Protein AF-A0A657PIL8-F1 (afdb_monomer)

Radius of gyration: 27.99 Å; Cα contacts (8 Å, |Δi|>4): 12; chains: 1; bounding box: 83×17×74 Å

Sequence (70 aa):
VTVYSSPLPHVLILTAIVVGVATTAVGLALAVRIQEAYGSVEEEVIHASDLRDDESLFGEPAACDREGGQ

Foldseek 3Di:
DPPDDPVVVVVVVVVVVVVVVVVVVVVVVVQVVLCVVQVDPDPVSSVVVVVVVVVVVVDDPPCDDPPDDD

InterPro domains:
  IPR039428 NADH-ubiquinone oxidoreductase chain 4L/Mnh complex subunit C1-like [PF00420] (5-44)
  IPR050601 CPA3 antiporter subunit C [PTHR34583] (4-49)

Solvent-accessible surface area (backbone atoms only — not comparable to full-atom values): 4425 Å² total; per-residue (Å²): 134,86,82,72,74,68,68,65,64,60,52,53,53,54,50,54,53,51,53,50,52,53,52,49,51,51,53,48,52,51,53,53,52,44,31,72,74,62,74,40,84,50,65,72,59,41,53,55,48,55,54,51,59,52,51,69,73,68,61,72,80,88,81,79,78,90,82,80,78,135

Secondary structure (DSSP, 8-state):
------HHHHHHHHHHHHHHHHHHHHHHHHHHHHHHHHS---HHHHHHHHHHHHHHHH------------

pLDDT: mean 80.47, std 16.49, range [48.22, 98.38]

Organism: NCBI:txid2548426

Structure (mmCIF, N/CA/C/O backbone):
data_AF-A0A657PIL8-F1
#
_entry.id   AF-A0A657PIL8-F1
#
loop_
_atom_site.group_PDB
_atom_site.id
_atom_site.type_symbol
_atom_site.label_atom_id
_atom_site.label_alt_id
_atom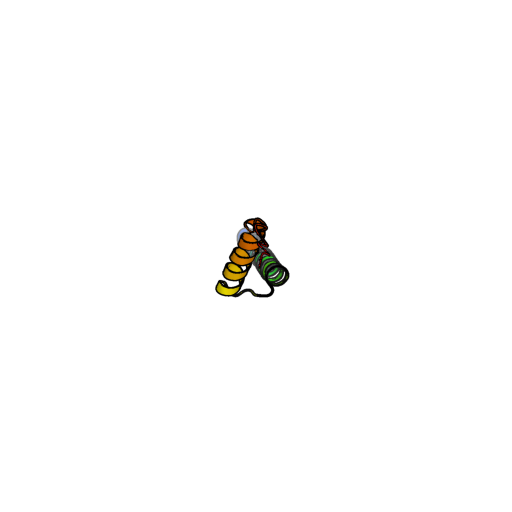_site.label_comp_id
_atom_site.label_asym_id
_atom_site.label_entity_id
_atom_site.label_seq_id
_atom_site.pdbx_PDB_ins_code
_atom_site.Cartn_x
_atom_site.Cartn_y
_atom_site.Cartn_z
_atom_site.occupancy
_atom_site.B_iso_or_equiv
_atom_site.auth_seq_id
_atom_site.auth_comp_id
_atom_site.auth_asym_id
_atom_site.auth_atom_id
_atom_site.pdbx_PDB_model_num
ATOM 1 N N . VAL A 1 1 ? 34.092 -4.129 -31.343 1.00 48.22 1 VAL A N 1
ATOM 2 C CA . VAL A 1 1 ? 32.676 -4.492 -31.104 1.00 48.22 1 VAL A CA 1
ATOM 3 C C . VAL A 1 1 ? 32.141 -3.551 -30.043 1.00 48.22 1 VAL A C 1
ATOM 5 O O . VAL A 1 1 ? 32.561 -3.648 -28.899 1.00 48.22 1 VAL A O 1
ATOM 8 N N . THR A 1 2 ? 31.325 -2.572 -30.424 1.00 54.28 2 THR A N 1
ATOM 9 C CA . THR A 1 2 ? 30.642 -1.692 -29.471 1.00 54.28 2 THR A CA 1
ATOM 10 C C . THR A 1 2 ? 29.429 -2.448 -28.940 1.00 54.28 2 THR A C 1
ATOM 12 O O . THR A 1 2 ? 28.458 -2.671 -29.657 1.00 54.28 2 THR A O 1
ATOM 15 N N . VAL A 1 3 ? 29.522 -2.931 -27.701 1.00 65.44 3 VAL A N 1
ATOM 16 C CA . VAL A 1 3 ? 28.397 -3.560 -27.001 1.00 65.44 3 VAL A CA 1
ATOM 17 C C . VAL A 1 3 ? 27.391 -2.453 -26.705 1.00 65.44 3 VAL A C 1
ATOM 19 O O . VAL A 1 3 ? 27.528 -1.716 -25.733 1.00 65.44 3 VAL A O 1
ATOM 22 N N . TYR A 1 4 ? 26.411 -2.279 -27.589 1.00 58.72 4 TYR A N 1
ATOM 23 C CA . TYR A 1 4 ? 25.229 -1.494 -27.270 1.00 58.72 4 TYR A CA 1
ATOM 24 C C . TYR A 1 4 ? 24.447 -2.278 -26.223 1.00 58.72 4 TYR A C 1
ATOM 26 O O . TYR A 1 4 ? 23.928 -3.358 -26.508 1.00 58.72 4 TYR A O 1
ATOM 34 N N . SER A 1 5 ? 24.385 -1.750 -25.003 1.00 69.19 5 SER A N 1
ATOM 35 C CA . SER A 1 5 ? 23.447 -2.228 -23.995 1.00 69.19 5 SER A CA 1
ATOM 36 C C . SER A 1 5 ? 22.056 -2.225 -24.619 1.00 69.19 5 SER A C 1
ATOM 38 O O . SER A 1 5 ? 21.577 -1.177 -25.052 1.00 69.19 5 SER A O 1
ATOM 40 N N . SER A 1 6 ? 21.422 -3.394 -24.716 1.00 62.25 6 SER A N 1
ATOM 41 C CA . SER A 1 6 ? 20.044 -3.491 -25.189 1.00 62.25 6 SER A CA 1
ATOM 42 C C . SER A 1 6 ? 19.192 -2.567 -24.310 1.00 62.25 6 SER A C 1
ATOM 44 O O . SER A 1 6 ? 19.176 -2.776 -23.100 1.00 62.25 6 SER A O 1
ATOM 46 N N . PRO A 1 7 ? 18.513 -1.541 -24.846 1.00 75.19 7 PRO A N 1
ATOM 47 C CA . PRO A 1 7 ? 17.799 -0.559 -24.025 1.00 75.19 7 PRO A CA 1
ATOM 48 C C . PRO A 1 7 ? 16.554 -1.142 -23.329 1.00 75.19 7 PRO A C 1
ATOM 50 O O . PRO A 1 7 ? 15.986 -0.498 -22.452 1.00 75.19 7 PRO A O 1
ATOM 53 N N . LEU A 1 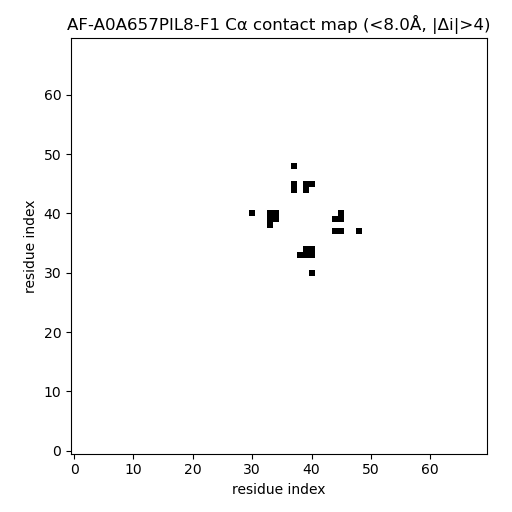8 ? 16.156 -2.375 -23.680 1.00 82.81 8 LEU A N 1
ATOM 54 C CA . LEU A 1 8 ? 14.983 -3.055 -23.126 1.00 82.81 8 LEU A CA 1
ATOM 55 C C . LEU A 1 8 ? 15.102 -3.340 -21.617 1.00 82.81 8 LEU A C 1
ATOM 57 O O . LEU A 1 8 ? 14.221 -2.904 -20.880 1.00 82.81 8 LEU A O 1
ATOM 61 N N . PRO A 1 9 ? 16.159 -3.991 -21.090 1.00 83.00 9 PRO A N 1
ATOM 62 C CA . PRO A 1 9 ? 16.205 -4.328 -19.669 1.00 83.00 9 PRO A CA 1
ATOM 63 C C . PRO A 1 9 ? 16.400 -3.100 -18.770 1.00 83.00 9 PRO A C 1
ATOM 65 O O . PRO A 1 9 ? 15.894 -3.085 -17.654 1.00 83.00 9 PRO A O 1
ATOM 68 N N . HIS A 1 10 ? 17.081 -2.048 -19.245 1.00 85.44 10 HIS A N 1
ATOM 69 C CA . HIS A 1 10 ? 17.344 -0.850 -18.437 1.00 85.44 10 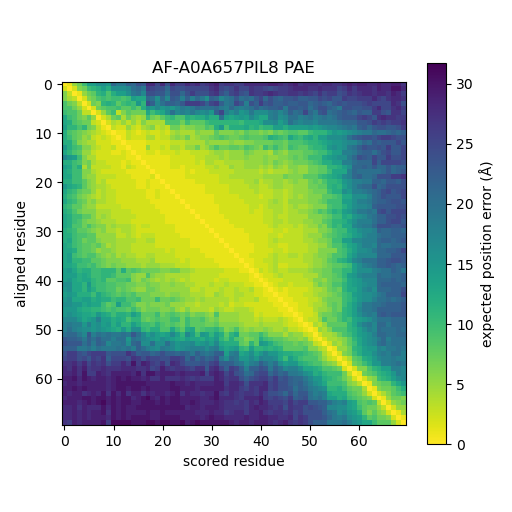HIS A CA 1
ATOM 70 C C . HIS A 1 10 ? 16.052 -0.105 -18.073 1.00 85.44 10 HIS A C 1
ATOM 72 O O . HIS A 1 10 ? 15.834 0.237 -16.912 1.00 85.44 10 HIS A O 1
ATOM 78 N N . VAL A 1 11 ? 15.166 0.095 -19.054 1.00 90.56 11 VAL A N 1
ATOM 79 C CA . VAL A 1 11 ? 13.854 0.714 -18.823 1.00 90.56 11 VAL A CA 1
ATOM 80 C C . VAL A 1 11 ? 12.977 -0.176 -17.952 1.00 90.56 11 VAL A C 1
ATOM 82 O O . VAL A 1 11 ? 12.351 0.324 -17.023 1.00 90.56 11 VAL A O 1
ATOM 85 N N . LEU A 1 12 ? 12.964 -1.489 -18.195 1.00 90.69 12 LEU A N 1
ATOM 86 C CA . LEU A 1 12 ? 12.133 -2.406 -17.415 1.00 90.69 12 LEU A CA 1
ATOM 87 C C . LEU A 1 12 ? 12.508 -2.395 -15.927 1.00 90.69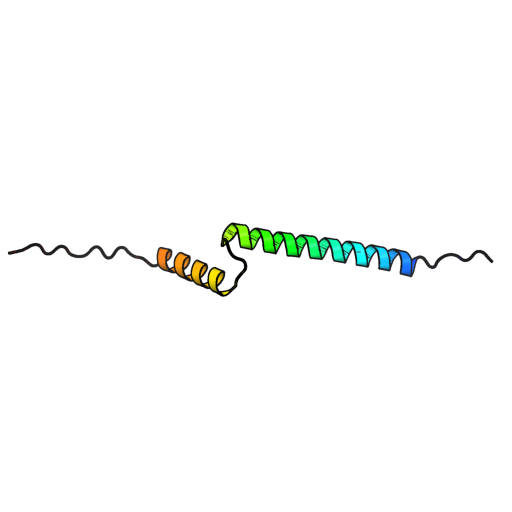 12 LEU A C 1
ATOM 89 O O . LEU A 1 12 ? 11.622 -2.317 -15.079 1.00 90.69 12 LEU A O 1
ATOM 93 N N . ILE A 1 13 ? 13.803 -2.366 -15.602 1.00 91.94 13 ILE A N 1
ATOM 94 C CA . ILE A 1 13 ? 14.270 -2.275 -14.212 1.00 91.94 13 ILE A CA 1
ATOM 95 C C . ILE A 1 13 ? 13.855 -0.939 -13.583 1.00 91.94 13 ILE A C 1
ATOM 97 O O . ILE A 1 13 ? 13.314 -0.927 -12.478 1.00 91.94 13 ILE A O 1
ATOM 101 N N . LEU A 1 14 ? 14.037 0.181 -14.292 1.00 93.00 14 LEU A N 1
ATOM 102 C CA . LEU A 1 14 ? 13.636 1.498 -13.791 1.00 93.00 14 LEU A CA 1
ATOM 103 C C . LEU A 1 14 ? 12.121 1.574 -13.531 1.00 93.00 14 LEU A C 1
ATOM 105 O O . LEU A 1 14 ? 11.698 2.091 -12.496 1.00 93.00 14 LEU A O 1
ATOM 109 N N . THR A 1 15 ? 11.306 1.015 -14.431 1.00 94.38 15 THR A N 1
ATOM 110 C CA . THR A 1 15 ? 9.845 0.977 -14.262 1.00 94.38 15 THR A CA 1
ATOM 111 C C . THR A 1 15 ? 9.420 0.090 -13.099 1.00 94.38 15 THR A C 1
ATOM 113 O O . THR A 1 15 ? 8.553 0.491 -12.330 1.00 94.38 15 THR A O 1
ATOM 116 N N . ALA A 1 16 ? 10.059 -1.067 -12.908 1.00 95.62 16 ALA A N 1
ATOM 117 C CA . ALA A 1 16 ? 9.746 -1.960 -11.797 1.00 95.62 16 ALA A CA 1
ATOM 118 C C . ALA A 1 16 ? 10.006 -1.286 -10.440 1.00 95.62 16 ALA A C 1
ATOM 120 O O . ALA A 1 16 ? 9.186 -1.384 -9.529 1.00 95.62 16 ALA A O 1
ATOM 121 N N . ILE A 1 17 ? 11.110 -0.543 -10.326 1.00 95.56 17 ILE A N 1
ATOM 122 C CA . ILE A 1 17 ? 11.456 0.186 -9.101 1.00 95.56 17 ILE A CA 1
ATOM 123 C C . ILE A 1 17 ? 10.443 1.304 -8.835 1.00 95.56 17 ILE A C 1
ATOM 125 O O . ILE A 1 17 ? 9.910 1.400 -7.730 1.00 95.56 17 ILE A O 1
ATOM 129 N N . VAL A 1 18 ? 10.139 2.128 -9.843 1.00 96.38 18 VAL A N 1
ATOM 130 C CA . VAL A 1 18 ? 9.190 3.243 -9.692 1.00 96.38 18 VAL A CA 1
ATOM 131 C C . VAL A 1 18 ? 7.791 2.743 -9.341 1.00 96.38 18 VAL A C 1
ATOM 133 O O . VAL A 1 18 ? 7.166 3.291 -8.435 1.00 96.38 18 VAL A O 1
ATOM 136 N N . VAL A 1 19 ? 7.310 1.685 -9.997 1.00 97.12 19 VAL A N 1
ATOM 137 C CA . VAL A 1 19 ? 6.002 1.087 -9.692 1.00 97.12 19 VAL A CA 1
ATOM 138 C C . VAL A 1 19 ? 5.981 0.521 -8.269 1.00 97.12 19 VAL A C 1
ATOM 140 O O . VAL A 1 19 ? 4.996 0.718 -7.554 1.00 97.12 19 VAL A O 1
ATOM 143 N N . GLY A 1 20 ? 7.070 -0.113 -7.824 1.00 97.38 20 GLY A N 1
ATOM 144 C CA . GLY A 1 20 ? 7.203 -0.612 -6.455 1.00 97.38 20 GLY A CA 1
ATOM 145 C C . GLY A 1 20 ? 7.096 0.499 -5.407 1.00 97.38 20 GLY A C 1
ATOM 146 O O . GLY A 1 20 ? 6.302 0.392 -4.470 1.00 97.38 20 GLY A O 1
ATOM 147 N N . VAL A 1 21 ? 7.833 1.599 -5.586 1.00 98.19 21 VAL A N 1
ATOM 148 C CA . VAL A 1 21 ? 7.787 2.744 -4.659 1.00 98.19 21 VAL A CA 1
ATOM 149 C C . VAL A 1 21 ? 6.424 3.437 -4.701 1.00 98.19 21 VAL A C 1
ATOM 151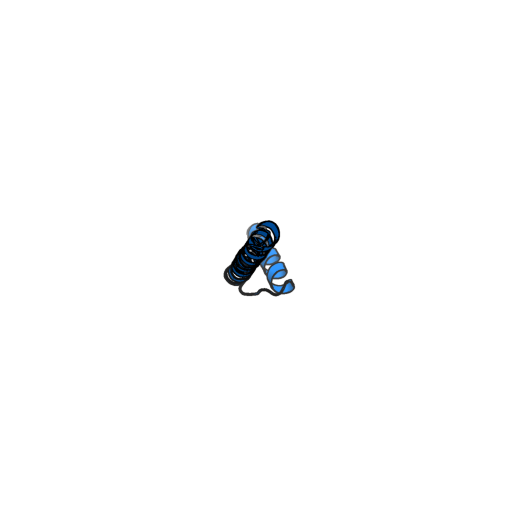 O O . VAL A 1 21 ? 5.868 3.729 -3.645 1.00 98.19 21 VAL A O 1
ATOM 154 N N . ALA A 1 22 ? 5.850 3.648 -5.889 1.00 98.12 22 ALA A N 1
ATOM 155 C CA . ALA A 1 22 ? 4.541 4.281 -6.039 1.00 98.12 22 ALA A CA 1
ATOM 156 C C . ALA A 1 22 ? 3.438 3.481 -5.333 1.00 98.12 22 ALA A C 1
ATOM 158 O O . ALA A 1 22 ? 2.654 4.040 -4.569 1.00 98.12 22 ALA A O 1
ATOM 159 N N . THR A 1 23 ? 3.418 2.161 -5.528 1.00 97.94 23 THR A N 1
ATOM 160 C CA . THR A 1 23 ? 2.415 1.287 -4.904 1.00 97.94 23 THR A CA 1
ATOM 161 C C . THR A 1 23 ? 2.595 1.235 -3.388 1.00 97.94 23 THR A C 1
ATOM 163 O O . THR A 1 23 ? 1.618 1.327 -2.649 1.00 97.94 23 THR A O 1
ATOM 166 N N . THR A 1 24 ? 3.840 1.164 -2.911 1.00 98.00 24 THR A N 1
ATOM 167 C CA . THR A 1 24 ? 4.135 1.167 -1.469 1.00 98.00 24 THR A CA 1
ATOM 168 C C . THR A 1 24 ? 3.721 2.486 -0.816 1.00 98.00 24 THR A C 1
ATOM 170 O O . THR A 1 24 ? 3.129 2.475 0.259 1.00 98.00 24 THR A O 1
ATOM 173 N N . ALA A 1 25 ? 3.972 3.622 -1.472 1.00 98.38 25 ALA A N 1
ATOM 174 C CA . ALA A 1 25 ? 3.560 4.932 -0.978 1.00 98.38 25 ALA A CA 1
ATOM 175 C C . ALA A 1 25 ? 2.033 5.044 -0.865 1.00 98.38 25 ALA A C 1
ATOM 177 O O . ALA A 1 25 ? 1.531 5.530 0.145 1.00 98.38 25 ALA A O 1
ATOM 178 N N . VAL A 1 26 ? 1.295 4.547 -1.864 1.00 98.31 26 VAL A N 1
ATOM 179 C CA . VAL A 1 26 ? -0.175 4.510 -1.827 1.00 98.31 26 VAL A CA 1
ATOM 180 C C . VAL A 1 26 ? -0.677 3.596 -0.707 1.00 98.31 26 VAL A C 1
ATOM 182 O O . VAL A 1 26 ? -1.544 4.007 0.060 1.00 98.31 26 VAL A O 1
ATOM 185 N N . GLY A 1 27 ? -0.117 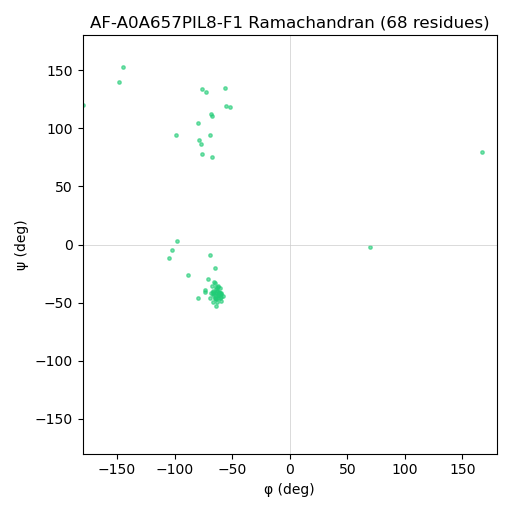2.391 -0.563 1.00 97.75 27 GLY A N 1
ATOM 186 C CA . GLY A 1 27 ? -0.490 1.465 0.511 1.00 97.75 27 GLY A CA 1
ATOM 187 C C . GLY A 1 27 ? -0.235 2.046 1.904 1.00 97.75 27 GLY A C 1
ATOM 188 O O . GLY A 1 27 ? -1.099 1.970 2.775 1.00 97.75 27 GLY A O 1
ATOM 189 N N . LEU A 1 28 ? 0.912 2.701 2.098 1.00 97.81 28 LEU A N 1
ATOM 190 C CA . LEU A 1 28 ? 1.240 3.367 3.356 1.00 97.81 28 LEU A CA 1
ATOM 191 C C . LEU A 1 28 ? 0.319 4.562 3.627 1.00 97.81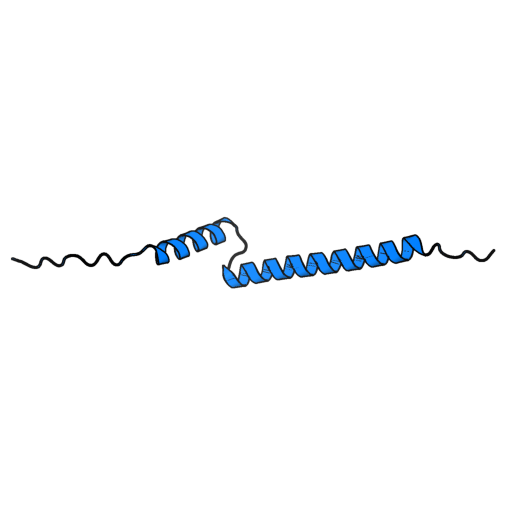 28 LEU A C 1
ATOM 193 O O . LEU A 1 28 ? -0.142 4.731 4.752 1.00 97.81 28 LEU A O 1
ATOM 197 N N . ALA A 1 29 ? 0.017 5.368 2.606 1.00 97.69 29 ALA A N 1
ATOM 198 C CA . ALA A 1 29 ? -0.916 6.482 2.738 1.00 97.69 29 ALA A CA 1
ATOM 199 C C . ALA A 1 29 ? -2.306 5.993 3.163 1.00 97.69 29 ALA A C 1
ATOM 201 O O . ALA A 1 29 ? -2.907 6.577 4.057 1.00 97.69 29 ALA A O 1
ATOM 202 N N . LEU A 1 30 ? -2.795 4.897 2.579 1.00 96.44 30 LEU A N 1
ATOM 203 C CA . LEU A 1 30 ? -4.059 4.283 2.988 1.00 96.44 30 LEU A CA 1
ATOM 204 C C . LEU A 1 30 ? -4.009 3.783 4.437 1.00 96.44 30 LEU A C 1
ATOM 206 O O . LEU A 1 30 ? -4.916 4.090 5.203 1.00 96.44 30 LEU A O 1
ATOM 210 N N . ALA A 1 31 ? -2.942 3.086 4.837 1.00 95.38 31 ALA A N 1
ATOM 211 C CA . ALA A 1 31 ? -2.788 2.589 6.206 1.00 95.38 31 ALA A CA 1
ATOM 212 C C . ALA A 1 31 ? -2.797 3.723 7.247 1.00 95.38 31 ALA A C 1
ATOM 214 O O . ALA A 1 31 ? -3.504 3.641 8.250 1.00 95.38 31 ALA A O 1
ATOM 215 N N . VAL A 1 32 ? -2.068 4.813 6.985 1.00 96.50 32 VAL A N 1
ATOM 216 C CA . VAL A 1 32 ? -2.070 5.999 7.858 1.00 96.50 32 VAL A CA 1
ATOM 217 C C . VAL A 1 32 ? -3.462 6.628 7.921 1.00 96.50 32 VAL A C 1
ATOM 219 O O . VAL A 1 32 ? -3.934 6.954 9.004 1.00 96.50 32 VAL A O 1
ATOM 222 N N . ARG A 1 33 ? -4.155 6.751 6.784 1.00 95.12 33 ARG A N 1
ATOM 223 C CA . ARG A 1 33 ? -5.501 7.345 6.728 1.00 95.12 33 ARG A CA 1
ATOM 224 C C . ARG A 1 33 ? -6.538 6.533 7.501 1.00 95.12 33 ARG A C 1
ATOM 226 O O . ARG A 1 33 ? -7.410 7.125 8.127 1.00 95.12 33 ARG A O 1
ATOM 233 N N . ILE A 1 34 ? -6.434 5.205 7.485 1.00 93.94 34 ILE A N 1
ATOM 234 C CA . ILE A 1 34 ? -7.279 4.321 8.301 1.00 93.94 34 ILE A CA 1
ATOM 235 C C . ILE A 1 34 ? -7.002 4.567 9.786 1.00 93.94 34 ILE A C 1
ATOM 237 O O . ILE A 1 34 ? -7.939 4.780 10.553 1.00 93.94 34 ILE A O 1
ATOM 241 N N . GLN A 1 35 ? -5.727 4.634 10.177 1.00 93.75 35 GLN A N 1
ATOM 242 C CA . GLN A 1 35 ? -5.354 4.892 11.565 1.00 93.75 35 GLN A CA 1
ATOM 243 C C . GLN A 1 35 ? -5.821 6.265 12.066 1.00 93.75 35 GLN A C 1
ATOM 245 O O . GLN A 1 35 ? -6.216 6.391 13.221 1.00 93.75 35 GLN A O 1
ATOM 250 N N . GLU A 1 36 ? -5.795 7.294 11.219 1.00 93.56 36 GLU A N 1
ATOM 251 C CA . GLU A 1 36 ? -6.310 8.628 11.557 1.00 93.56 36 GLU A CA 1
ATOM 252 C C . GLU A 1 36 ? -7.835 8.644 11.741 1.00 93.56 36 GLU A C 1
ATOM 254 O O . GLU A 1 36 ? -8.330 9.380 12.592 1.00 93.56 36 GLU A O 1
ATOM 259 N N . ALA A 1 37 ? -8.573 7.855 10.954 1.00 91.25 37 ALA A N 1
ATOM 260 C CA . ALA A 1 37 ? -10.034 7.815 10.997 1.00 91.25 37 ALA A CA 1
ATOM 261 C C . ALA A 1 37 ? -10.572 6.962 12.158 1.00 91.25 37 ALA A C 1
ATOM 263 O O . ALA A 1 37 ? -11.461 7.407 12.878 1.00 91.25 37 ALA A O 1
ATOM 264 N N . TYR A 1 38 ? -10.016 5.764 12.358 1.00 89.81 38 TYR A N 1
ATOM 265 C CA . TYR A 1 38 ? -10.533 4.777 13.316 1.00 89.81 38 TYR A CA 1
ATOM 266 C C . TYR A 1 38 ? -9.696 4.663 14.596 1.00 89.81 38 TYR A C 1
ATOM 268 O O . TYR A 1 38 ? -10.104 4.009 15.553 1.00 89.81 38 TYR A O 1
ATOM 276 N N . GLY A 1 39 ? -8.500 5.257 14.637 1.00 91.25 39 GLY A N 1
ATOM 277 C CA . GLY A 1 39 ? -7.580 5.141 15.774 1.00 91.25 39 GLY A CA 1
ATOM 278 C C . GLY A 1 39 ? -6.951 3.751 15.950 1.00 91.25 39 GLY A C 1
ATOM 279 O O . GLY A 1 39 ? -6.118 3.572 16.842 1.00 91.25 39 GLY A O 1
ATOM 280 N N . SER A 1 40 ? -7.311 2.782 15.106 1.00 91.56 40 SER A N 1
ATOM 281 C CA . SER A 1 40 ? -6.746 1.434 15.056 1.00 91.56 40 SER A CA 1
ATOM 282 C C . SER A 1 40 ? -6.682 0.922 13.614 1.00 91.56 40 SER A C 1
ATOM 284 O O . SER A 1 40 ? -7.494 1.308 12.773 1.00 91.56 40 SER A O 1
ATOM 286 N N . VAL A 1 41 ? -5.731 0.023 13.351 1.00 91.19 41 VAL A N 1
ATOM 287 C CA . VAL A 1 41 ? -5.618 -0.738 12.093 1.00 91.19 41 VAL A CA 1
ATOM 288 C C . VAL A 1 41 ? -6.139 -2.177 12.266 1.00 91.19 41 VAL A C 1
ATOM 290 O O . VAL A 1 41 ? -6.212 -2.924 11.296 1.00 91.19 41 VAL A O 1
ATOM 293 N N . GLU A 1 42 ? -6.512 -2.569 13.490 1.00 91.81 42 GLU A N 1
ATOM 294 C CA . GLU A 1 42 ? -7.103 -3.881 13.793 1.00 91.81 42 GLU A CA 1
ATOM 295 C C . GLU A 1 42 ? -8.550 -3.953 13.285 1.00 91.81 42 GLU A C 1
ATOM 297 O O . GLU A 1 42 ? -9.364 -3.064 13.564 1.00 91.81 42 GLU A O 1
ATOM 302 N N . GLU A 1 43 ? -8.877 -5.025 12.565 1.00 88.94 43 GLU A N 1
ATOM 303 C CA . GLU A 1 43 ? -10.163 -5.203 11.881 1.00 88.94 43 GLU A CA 1
ATOM 304 C C . GLU A 1 43 ? -11.347 -5.169 12.854 1.00 88.94 43 GLU A C 1
ATOM 306 O O . GLU A 1 43 ? -12.355 -4.513 12.582 1.00 88.94 43 GLU A O 1
ATOM 311 N N . GLU A 1 44 ? -11.226 -5.814 14.017 1.00 90.25 44 GLU A N 1
ATOM 312 C CA . GLU A 1 44 ? -12.316 -5.893 14.992 1.00 90.25 44 GLU A CA 1
ATOM 313 C C . GLU A 1 44 ? -12.667 -4.514 15.560 1.00 90.25 44 GLU A C 1
ATOM 315 O O . GLU A 1 44 ? -13.832 -4.232 15.850 1.00 90.25 44 GLU A O 1
ATOM 320 N N . VAL A 1 45 ? -11.667 -3.637 15.696 1.00 87.88 45 VAL A N 1
ATOM 321 C CA . VAL A 1 45 ? -11.851 -2.267 16.195 1.00 87.88 45 VAL A CA 1
ATOM 322 C C . VAL A 1 45 ? -12.524 -1.397 15.139 1.00 87.88 45 VAL A C 1
ATOM 324 O O . VAL A 1 45 ? -13.418 -0.615 15.472 1.00 87.88 45 VAL A O 1
ATOM 327 N N . ILE A 1 46 ? -12.129 -1.550 13.875 1.00 89.25 46 ILE A N 1
ATOM 328 C CA . ILE A 1 46 ? -12.741 -0.836 12.749 1.00 89.25 46 ILE A CA 1
ATOM 329 C C . ILE A 1 46 ? -14.211 -1.250 12.624 1.00 89.25 46 ILE A C 1
ATOM 331 O O . ILE A 1 46 ? -15.091 -0.394 12.629 1.00 89.25 46 ILE A O 1
ATOM 335 N N . HIS A 1 47 ? -14.496 -2.556 12.627 1.00 89.00 47 HIS A N 1
ATOM 336 C CA . HIS A 1 47 ? -15.861 -3.062 12.494 1.00 89.00 47 HIS A CA 1
ATOM 337 C C . HIS A 1 47 ? -16.765 -2.639 13.661 1.00 89.00 47 HIS A C 1
ATOM 339 O O . HIS A 1 47 ? -17.911 -2.246 13.454 1.00 89.00 47 HIS A O 1
ATOM 345 N N . ALA A 1 48 ? -16.247 -2.658 14.894 1.00 85.88 48 ALA A N 1
ATOM 346 C CA . ALA A 1 48 ? -16.985 -2.166 16.053 1.00 85.88 48 ALA A CA 1
ATOM 347 C C . ALA A 1 48 ? -17.248 -0.651 15.992 1.00 85.88 48 ALA A C 1
ATOM 349 O O . ALA A 1 48 ? -18.273 -0.201 16.498 1.00 85.88 48 ALA A O 1
ATOM 350 N N . SER A 1 49 ? -16.342 0.132 15.401 1.00 81.75 49 SER A N 1
ATOM 351 C CA . SER A 1 49 ? -16.526 1.579 15.233 1.00 81.75 49 SER A CA 1
ATOM 352 C C . SER A 1 49 ? -17.625 1.879 14.212 1.00 81.75 49 SER A C 1
ATOM 354 O O . SER A 1 49 ? -18.549 2.616 14.544 1.00 81.75 49 SER A O 1
ATOM 356 N N . ASP A 1 50 ? -17.613 1.204 13.057 1.00 84.06 50 ASP A N 1
ATOM 357 C CA . ASP A 1 50 ? -18.665 1.323 12.033 1.00 84.06 50 ASP A CA 1
ATOM 358 C C . ASP A 1 50 ? -20.056 0.973 12.586 1.00 84.06 50 ASP A C 1
ATOM 360 O O . ASP A 1 50 ? -21.021 1.701 12.360 1.00 84.06 50 ASP A O 1
ATOM 364 N N . LEU A 1 51 ? -20.170 -0.114 13.362 1.00 78.81 51 LEU A N 1
ATOM 365 C CA . LEU A 1 51 ? -21.441 -0.505 13.987 1.00 78.81 51 LEU A CA 1
ATOM 366 C C . LEU A 1 51 ? -21.965 0.549 14.979 1.00 78.81 51 LEU A C 1
ATOM 368 O O . LEU A 1 51 ? -23.177 0.725 15.102 1.00 78.81 51 LEU A O 1
ATOM 372 N N . ARG A 1 52 ? -21.075 1.232 15.711 1.00 72.44 52 ARG A N 1
ATOM 373 C CA . ARG A 1 52 ? -21.457 2.279 16.678 1.00 72.44 52 ARG A CA 1
ATOM 374 C C . ARG A 1 52 ? -21.891 3.559 15.977 1.00 72.44 52 ARG A C 1
ATOM 376 O O . ARG A 1 52 ? -22.844 4.197 16.426 1.00 72.44 52 ARG A O 1
ATOM 383 N N . ASP A 1 53 ? -21.210 3.913 14.894 1.00 69.75 53 ASP A N 1
ATOM 384 C CA . ASP A 1 53 ? -21.580 5.060 14.072 1.00 69.75 53 ASP A CA 1
ATOM 385 C C . ASP A 1 53 ? -22.962 4.840 13.425 1.00 69.75 53 ASP A C 1
ATOM 387 O O . ASP A 1 53 ? -23.783 5.761 13.426 1.00 69.75 53 ASP A O 1
ATOM 391 N N . ASP A 1 54 ? -23.281 3.613 12.997 1.00 66.44 54 ASP A N 1
ATOM 392 C CA . ASP A 1 54 ? -24.602 3.243 12.463 1.00 66.44 54 ASP A CA 1
ATOM 393 C C . ASP A 1 54 ? -25.708 3.258 13.546 1.00 66.44 54 ASP A C 1
ATOM 395 O O . ASP A 1 54 ? -26.780 3.824 13.322 1.00 66.44 54 ASP A O 1
ATOM 399 N N . GLU A 1 55 ? -25.447 2.757 14.767 1.00 60.53 55 GLU A N 1
ATOM 400 C CA . GLU A 1 55 ? -26.417 2.807 15.885 1.00 60.53 55 GLU A CA 1
ATOM 401 C C . GLU A 1 55 ? -26.798 4.254 16.252 1.00 60.53 55 GLU A C 1
ATOM 403 O O . GLU A 1 55 ? -27.967 4.557 16.511 1.00 60.53 55 GLU A O 1
ATOM 408 N N . SER A 1 56 ? -25.832 5.178 16.202 1.00 57.62 56 SER A N 1
ATOM 409 C CA . SER A 1 56 ? -26.075 6.602 16.462 1.00 57.62 56 SER A CA 1
ATOM 410 C C . SER A 1 56 ? -26.988 7.269 15.422 1.00 57.62 56 SER A C 1
ATOM 412 O O . SER A 1 56 ? -27.596 8.303 15.710 1.00 57.62 56 SER A O 1
ATOM 414 N N . LEU A 1 57 ? -27.120 6.666 14.234 1.00 60.12 57 LEU A N 1
ATOM 415 C CA . LEU A 1 57 ? -27.987 7.129 13.153 1.00 60.12 57 LEU A CA 1
ATOM 416 C C . LEU A 1 57 ? -29.415 6.560 13.251 1.00 60.12 57 LEU A C 1
ATOM 418 O O . LEU A 1 57 ? -30.357 7.204 12.787 1.00 60.12 57 LEU A O 1
ATOM 422 N N . PHE A 1 58 ? -29.588 5.388 13.876 1.00 56.47 58 PHE A N 1
ATOM 423 C CA . PHE A 1 58 ? -30.885 4.718 14.070 1.00 56.47 58 PHE A CA 1
ATOM 424 C C . PHE A 1 58 ? -31.524 4.948 15.454 1.00 56.47 58 PHE A C 1
ATOM 426 O O . PHE A 1 58 ? -32.608 4.429 15.731 1.00 56.47 58 PHE A O 1
ATOM 433 N N . GLY A 1 59 ? -30.911 5.762 16.316 1.00 50.94 59 GLY A N 1
ATOM 434 C CA . GLY A 1 59 ? -31.498 6.201 17.581 1.00 50.94 59 GLY A CA 1
ATOM 435 C C . GLY A 1 59 ? -32.563 7.287 17.401 1.00 50.94 59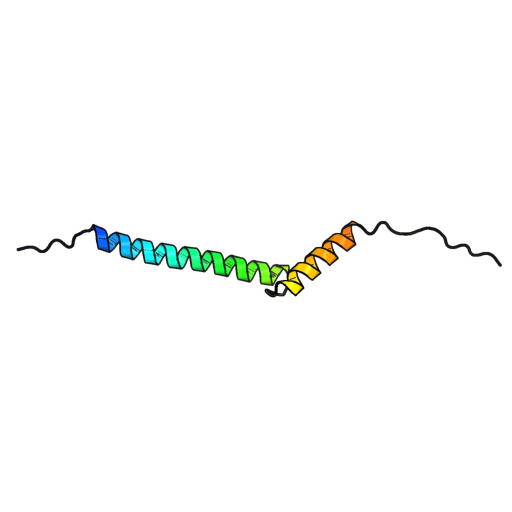 GLY A C 1
ATOM 436 O O . GLY A 1 59 ? -32.305 8.460 17.669 1.00 50.94 59 GLY A O 1
ATOM 437 N N . GLU A 1 60 ? -33.780 6.917 16.994 1.00 56.72 60 GLU A N 1
ATOM 438 C CA . GLU A 1 60 ? -34.951 7.756 17.280 1.00 56.72 60 GLU A CA 1
ATOM 439 C C . GLU A 1 60 ? -35.035 7.991 18.803 1.00 56.72 60 GLU A C 1
ATOM 441 O O . GLU A 1 60 ? -34.872 7.048 19.587 1.00 56.72 60 GLU A O 1
ATOM 446 N N . PRO A 1 61 ? -35.275 9.232 19.269 1.00 56.78 61 PRO A N 1
ATOM 447 C CA . PRO A 1 61 ? -35.414 9.494 20.687 1.00 56.78 61 PRO A CA 1
ATOM 448 C C . PRO A 1 61 ? -36.695 8.813 21.165 1.00 56.78 61 PRO A C 1
ATOM 450 O O . PRO A 1 61 ? -37.797 9.256 20.844 1.00 56.78 61 PRO A O 1
ATOM 453 N N . ALA A 1 62 ? -36.561 7.760 21.971 1.00 59.38 62 ALA A N 1
ATOM 454 C CA . ALA A 1 62 ? -37.664 7.229 22.762 1.00 59.38 62 ALA A CA 1
ATOM 455 C C . ALA A 1 62 ? -38.050 8.257 23.844 1.00 59.38 62 ALA A C 1
ATOM 457 O O . ALA A 1 62 ? -37.700 8.144 25.018 1.00 59.38 62 ALA A O 1
ATOM 458 N N . ALA A 1 63 ? -38.742 9.310 23.419 1.00 67.19 63 ALA A N 1
ATOM 459 C CA . ALA A 1 63 ? -39.509 10.208 24.258 1.00 67.19 63 ALA A CA 1
ATOM 460 C C . ALA A 1 63 ? -40.983 9.775 24.186 1.00 67.19 63 ALA A C 1
ATOM 462 O O . ALA A 1 63 ? -41.687 10.163 23.264 1.00 67.19 63 ALA A O 1
ATOM 463 N N . CYS A 1 64 ? -41.412 8.939 25.138 1.00 49.59 64 CYS A N 1
ATOM 464 C CA . CYS A 1 64 ? -42.804 8.665 25.551 1.00 49.59 64 CYS A CA 1
ATOM 465 C C . CYS A 1 64 ? -42.718 7.624 26.690 1.00 49.59 64 CYS A C 1
ATOM 467 O O . CYS A 1 64 ? -42.144 6.565 26.479 1.00 49.59 64 CYS A O 1
ATOM 469 N N . ASP A 1 65 ? -43.162 7.792 27.931 1.00 59.03 65 ASP A N 1
ATOM 470 C CA . ASP A 1 65 ? -43.883 8.861 28.598 1.00 59.03 65 ASP A CA 1
ATOM 471 C C . ASP A 1 65 ? -43.451 8.904 30.067 1.00 59.03 65 ASP A C 1
ATOM 473 O O . ASP A 1 65 ? -43.306 7.885 30.745 1.00 59.03 65 ASP A O 1
ATOM 477 N N . ARG A 1 66 ? -43.289 10.122 30.582 1.00 63.69 66 ARG A N 1
ATOM 478 C CA . ARG A 1 66 ? -43.315 10.379 3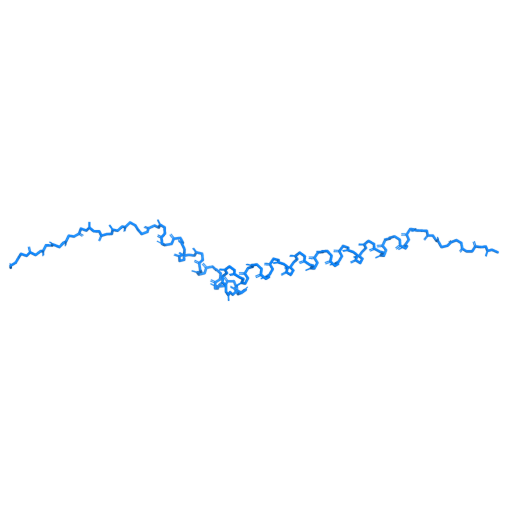2.019 1.00 63.69 66 ARG A CA 1
ATOM 479 C C . ARG A 1 66 ? -44.785 10.358 32.444 1.00 63.69 66 ARG A C 1
ATOM 481 O O . ARG A 1 66 ? -45.402 11.416 32.524 1.00 63.69 66 ARG A O 1
ATOM 488 N N . GLU A 1 67 ? -45.327 9.189 32.764 1.00 60.06 67 GLU A N 1
ATOM 489 C CA . GLU A 1 67 ? -46.514 9.125 33.620 1.00 60.06 67 GLU A CA 1
ATOM 490 C C . GLU A 1 67 ? -46.072 9.313 35.073 1.00 60.06 67 GLU A C 1
ATOM 492 O O . GLU A 1 67 ? -45.689 8.391 35.791 1.00 60.06 67 GLU A O 1
ATOM 497 N N . GLY A 1 68 ? -46.063 10.580 35.487 1.00 57.56 68 GLY A N 1
ATOM 498 C CA . GLY A 1 68 ? -46.273 10.925 36.881 1.00 57.56 68 GLY A CA 1
ATOM 499 C C . GLY A 1 68 ? -47.758 10.794 37.199 1.00 57.56 68 GLY A C 1
ATOM 500 O O . GLY A 1 68 ? -48.591 11.301 36.454 1.00 57.56 68 GLY A O 1
ATOM 501 N N . GLY A 1 69 ? -48.084 10.162 38.321 1.00 56.62 69 GLY A N 1
ATOM 502 C CA . GLY A 1 69 ? -49.460 10.105 38.794 1.00 56.62 69 GLY A CA 1
ATOM 503 C C . GLY A 1 69 ? -49.658 9.091 39.907 1.00 56.62 69 GLY A C 1
ATOM 504 O O . GLY A 1 69 ? -50.140 8.009 39.626 1.00 56.62 69 GLY A O 1
ATOM 505 N N . GLN A 1 70 ? -49.279 9.506 41.122 1.00 55.00 70 GLN A N 1
ATOM 506 C CA . GLN A 1 70 ? -49.880 9.147 42.420 1.00 55.00 70 GLN A CA 1
ATOM 507 C C . GLN A 1 70 ? -50.086 7.661 42.747 1.00 55.00 70 GLN A C 1
ATOM 509 O O . GLN A 1 70 ? -51.009 7.028 42.199 1.00 55.00 70 GLN A O 1
#

Mean predicted aligned error: 12.65 Å